Protein AF-A0A956EVN9-F1 (afdb_monomer)

Sequence (90 aa):
DKELRKIIEEQYSLAKRTLEENRDALDRVAEALLERETLSSEEIRCAIKGEPLPERAKVLIPRWTDKRRENSEKKRPASIFGAPKPAPST

Secondary structure (DSSP, 8-state):
-HHHHHHHHHHHHHHHHHHHHTHHHHHHHHHHHHHSSS--HHHHHHHHHTPPPPPP-------HHHHHHHHHHHT----SSPPPPPPPP-

Mean predicted aligned error: 13.13 Å

Nearest PDB structures (foldseek):
  8xqx-assembly1_B  TM=6.177E-01  e=5.163E-01  Chlamydomonas reinhardtii

Foldseek 3Di:
DVVVVVVVVVVVVVVVVVCVVQVQLVVLVVVVCVVPVDDDPQQSVCSSVVHDGDDDDDPPDDDPVVVVVVVVVVPPPDDPDDDPDDDDDD

Structure (mmCIF, N/CA/C/O backbone):
data_AF-A0A956EVN9-F1
#
_entry.id   AF-A0A956EVN9-F1
#
loop_
_atom_site.group_PDB
_atom_site.id
_atom_site.type_symbol
_atom_site.label_atom_id
_atom_site.label_alt_id
_atom_site.label_comp_id
_atom_site.label_asym_id
_atom_site.label_entity_id
_atom_site.label_seq_id
_atom_site.pdbx_PDB_ins_code
_atom_site.Cartn_x
_atom_site.Cartn_y
_atom_site.Cartn_z
_atom_site.occupancy
_atom_site.B_iso_or_equiv
_atom_site.auth_seq_id
_atom_site.auth_comp_id
_atom_site.auth_asym_id
_atom_site.auth_atom_id
_atom_site.pdbx_PDB_model_num
ATOM 1 N N . ASP A 1 1 ? -8.926 6.058 29.857 1.00 76.94 1 ASP A N 1
ATOM 2 C CA . ASP A 1 1 ? -8.939 4.775 29.113 1.00 76.94 1 ASP A CA 1
ATOM 3 C C . ASP A 1 1 ? -10.048 4.575 28.089 1.00 76.94 1 ASP A C 1
ATOM 5 O O . ASP A 1 1 ? -9.708 4.296 26.948 1.00 76.94 1 ASP A O 1
ATOM 9 N N . LYS A 1 2 ? -11.346 4.676 28.432 1.00 92.50 2 LYS A N 1
ATOM 10 C CA . LYS A 1 2 ? -12.434 4.334 27.483 1.00 92.50 2 LYS A CA 1
ATOM 11 C C . LYS A 1 2 ? -12.416 5.156 26.187 1.00 92.50 2 LYS A C 1
ATOM 13 O O . LYS A 1 2 ? -12.476 4.574 25.113 1.00 92.50 2 LYS A O 1
ATOM 18 N N . GLU A 1 3 ? -12.256 6.473 26.292 1.00 93.81 3 GLU A N 1
ATOM 19 C CA . GLU A 1 3 ? -12.183 7.361 25.120 1.00 93.81 3 GLU A CA 1
ATOM 20 C C . GLU A 1 3 ? -10.961 7.066 24.237 1.00 93.81 3 GLU A C 1
ATOM 22 O O . GLU A 1 3 ? -11.072 7.029 23.017 1.00 93.81 3 GLU A O 1
ATOM 27 N N . LEU A 1 4 ? -9.803 6.765 24.841 1.00 95.44 4 LEU A N 1
ATOM 28 C CA . LEU A 1 4 ? -8.599 6.396 24.087 1.00 95.44 4 LEU A CA 1
ATOM 29 C C . LEU A 1 4 ? -8.792 5.091 23.310 1.00 95.44 4 LEU A C 1
ATOM 31 O O . LEU A 1 4 ? -8.437 5.030 22.137 1.00 95.44 4 LEU A O 1
ATOM 35 N N . ARG A 1 5 ? -9.385 4.062 23.933 1.00 96.81 5 ARG A N 1
ATOM 36 C CA . ARG A 1 5 ? -9.702 2.806 23.231 1.00 96.81 5 ARG A CA 1
ATOM 37 C C . ARG A 1 5 ? -10.666 3.032 22.078 1.00 96.81 5 ARG A C 1
ATOM 39 O O . ARG A 1 5 ? -10.404 2.541 20.988 1.00 96.81 5 ARG A O 1
ATOM 46 N N . LYS A 1 6 ? -11.721 3.818 22.304 1.00 97.75 6 LYS A N 1
ATOM 47 C CA . LYS A 1 6 ? -12.709 4.143 21.275 1.00 97.75 6 LYS A CA 1
ATOM 48 C C . LYS A 1 6 ? -12.056 4.797 20.054 1.00 97.75 6 LYS A C 1
ATOM 50 O O . LYS A 1 6 ? -12.274 4.340 18.940 1.00 97.75 6 LYS A O 1
ATOM 55 N N . ILE A 1 7 ? -11.191 5.792 20.262 1.00 97.88 7 ILE A N 1
ATOM 56 C CA . ILE A 1 7 ? -10.465 6.452 19.166 1.00 97.88 7 ILE A CA 1
ATOM 57 C C . ILE A 1 7 ? -9.594 5.446 18.400 1.00 97.88 7 ILE A C 1
ATOM 59 O O . ILE A 1 7 ? -9.608 5.431 17.172 1.00 97.88 7 ILE A O 1
ATOM 63 N N . ILE A 1 8 ? -8.848 4.588 19.103 1.00 97.75 8 ILE A N 1
ATOM 64 C CA . ILE A 1 8 ? -7.980 3.589 18.459 1.00 97.75 8 ILE A CA 1
ATOM 65 C C . ILE A 1 8 ? -8.804 2.598 17.628 1.00 97.75 8 ILE A C 1
ATOM 67 O O . ILE A 1 8 ? -8.445 2.320 16.487 1.00 97.75 8 ILE A O 1
ATOM 71 N N . GLU A 1 9 ? -9.907 2.084 18.171 1.00 98.00 9 GLU A N 1
ATOM 72 C CA . GLU A 1 9 ? -10.787 1.137 17.478 1.00 98.00 9 GLU A CA 1
ATOM 73 C C . GLU A 1 9 ? -11.443 1.760 16.239 1.00 98.00 9 GLU A C 1
ATOM 75 O O . GLU A 1 9 ? -11.495 1.124 15.182 1.00 98.00 9 GLU A O 1
ATOM 80 N N . GLU A 1 10 ? -11.888 3.015 16.335 1.00 98.25 10 GLU A N 1
ATOM 81 C CA . GLU A 1 10 ? -12.458 3.762 15.212 1.00 98.25 10 GLU A CA 1
ATOM 82 C C . GLU A 1 10 ? -11.430 3.964 14.094 1.00 98.25 10 GLU A C 1
ATOM 84 O O . GLU A 1 10 ? -11.710 3.649 12.935 1.00 98.25 10 GLU A O 1
ATOM 89 N N . GLN A 1 11 ? -10.220 4.428 14.425 1.00 98.31 11 GLN A N 1
ATOM 90 C CA . GLN A 1 11 ? -9.177 4.662 13.423 1.00 98.31 11 GLN A CA 1
ATOM 91 C C . GLN A 1 11 ? -8.634 3.360 12.829 1.00 98.31 11 GLN A C 1
ATOM 93 O O . GLN A 1 11 ? -8.368 3.299 11.629 1.00 98.31 11 GLN A O 1
ATOM 98 N N . TYR A 1 12 ? -8.520 2.295 13.627 1.00 98.38 12 TYR A N 1
ATOM 99 C CA . TYR A 1 12 ? -8.158 0.971 13.124 1.00 98.38 12 TYR A CA 1
ATOM 100 C C . TYR A 1 12 ? -9.200 0.450 12.130 1.00 98.38 12 TYR A C 1
ATOM 102 O O . TYR A 1 12 ? -8.847 -0.011 11.045 1.00 98.38 12 TYR A O 1
ATOM 110 N N . SER A 1 13 ? -10.486 0.565 12.475 1.00 98.44 13 SER A N 1
ATOM 111 C CA . SER A 1 13 ? -11.586 0.136 11.606 1.00 98.44 13 SER A CA 1
ATOM 112 C C . SER A 1 13 ? -11.620 0.942 10.309 1.00 98.44 13 SER A C 1
ATOM 114 O O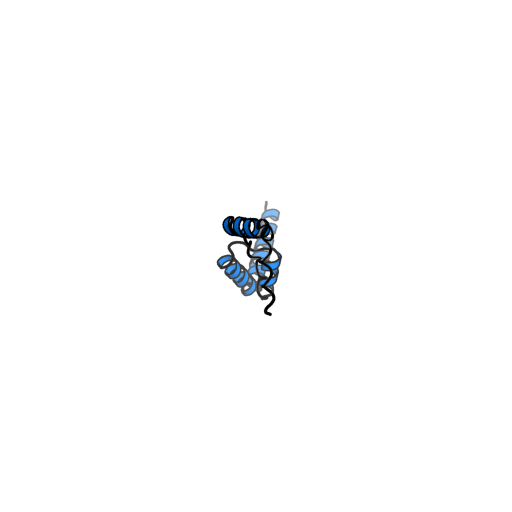 . SER A 1 13 ? -11.789 0.366 9.235 1.00 98.44 13 SER A O 1
ATOM 116 N N . LEU A 1 14 ? -11.398 2.258 10.388 1.00 98.50 14 LEU A N 1
ATOM 117 C CA . LEU A 1 14 ? -11.287 3.132 9.220 1.00 98.50 14 LEU A CA 1
ATOM 118 C C . LEU A 1 14 ? -10.112 2.729 8.320 1.00 98.50 14 LEU A C 1
ATOM 120 O O . LEU A 1 14 ? -10.286 2.588 7.109 1.00 98.50 14 LEU A O 1
ATOM 124 N N . ALA A 1 15 ? -8.928 2.512 8.897 1.00 98.38 15 ALA A N 1
ATOM 125 C CA . ALA A 1 15 ? -7.740 2.101 8.156 1.00 98.38 15 A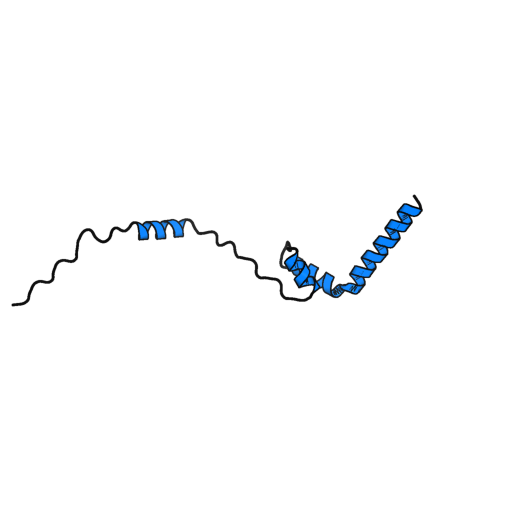LA A CA 1
ATOM 126 C C . ALA A 1 15 ? -7.945 0.743 7.472 1.00 98.38 15 ALA A C 1
ATOM 128 O O . ALA A 1 15 ? -7.687 0.609 6.277 1.00 98.38 15 ALA A O 1
ATOM 129 N N . LYS A 1 16 ? -8.472 -0.246 8.204 1.00 98.38 16 LYS A N 1
ATOM 130 C CA . LYS A 1 16 ? -8.790 -1.571 7.664 1.00 98.38 16 LYS A CA 1
ATOM 131 C C . LYS A 1 16 ? -9.772 -1.472 6.499 1.00 98.38 16 LYS A C 1
ATOM 133 O O . LYS A 1 16 ? -9.483 -1.993 5.428 1.00 98.38 16 LYS A O 1
ATOM 138 N N . ARG A 1 17 ? -10.875 -0.741 6.678 1.00 98.50 17 ARG A N 1
ATOM 139 C CA . ARG A 1 17 ? -11.873 -0.526 5.628 1.00 98.50 17 ARG A CA 1
ATOM 140 C C . ARG A 1 17 ? -11.265 0.143 4.394 1.00 98.50 17 ARG A C 1
ATOM 142 O O . ARG A 1 17 ? -11.530 -0.285 3.281 1.00 98.50 17 ARG A O 1
ATOM 149 N N . THR A 1 18 ? -10.408 1.144 4.589 1.00 98.25 18 THR A N 1
ATOM 150 C CA . THR A 1 18 ? -9.727 1.843 3.488 1.00 98.25 18 THR A CA 1
ATOM 151 C C . THR A 1 18 ? -8.836 0.888 2.689 1.00 98.25 18 THR A C 1
ATOM 153 O O . THR A 1 18 ? -8.824 0.939 1.460 1.00 98.25 18 THR A O 1
ATOM 156 N N . LEU A 1 19 ? -8.105 -0.001 3.368 1.00 97.69 19 LEU A N 1
ATOM 157 C CA . LEU A 1 19 ? -7.265 -1.013 2.721 1.00 97.69 19 LEU A CA 1
ATOM 158 C C . LEU A 1 19 ? -8.092 -2.085 2.000 1.00 97.69 19 LEU A C 1
ATOM 160 O O . LEU A 1 19 ? -7.707 -2.509 0.915 1.00 97.69 19 LEU A O 1
ATOM 164 N N . GLU A 1 20 ? -9.217 -2.507 2.577 1.00 97.81 20 GLU A N 1
ATOM 165 C CA . GLU A 1 20 ? -10.139 -3.470 1.961 1.00 97.81 20 GLU A CA 1
ATOM 166 C C . GLU A 1 20 ? -10.817 -2.892 0.711 1.00 97.81 20 GLU A C 1
ATOM 168 O O . GLU A 1 20 ? -10.863 -3.554 -0.322 1.00 97.81 20 GLU A O 1
ATOM 173 N N . GLU A 1 21 ? -11.277 -1.639 0.761 1.00 98.25 21 GLU A N 1
ATOM 174 C CA . GLU A 1 21 ? -11.867 -0.940 -0.391 1.00 98.25 21 GLU A CA 1
ATOM 175 C C . GLU A 1 21 ? -10.846 -0.711 -1.522 1.00 98.25 21 GLU A C 1
ATOM 177 O O . GLU A 1 21 ? -11.224 -0.639 -2.688 1.00 98.25 21 GLU A O 1
ATOM 182 N N . ASN A 1 22 ? -9.550 -0.638 -1.197 1.00 97.56 22 ASN A N 1
ATOM 183 C CA . ASN A 1 22 ? -8.453 -0.455 -2.154 1.00 97.56 22 ASN A CA 1
ATOM 184 C C . ASN A 1 22 ? -7.591 -1.721 -2.304 1.00 97.56 22 ASN A C 1
ATOM 186 O O . ASN A 1 22 ? -6.383 -1.625 -2.547 1.00 97.56 22 ASN A O 1
ATOM 190 N N . ARG A 1 23 ? -8.195 -2.909 -2.158 1.00 97.94 23 ARG A N 1
ATOM 191 C CA . ARG A 1 23 ? -7.470 -4.188 -2.142 1.00 97.94 23 ARG A CA 1
ATOM 192 C C . ARG A 1 23 ? -6.587 -4.391 -3.375 1.00 97.94 23 ARG A C 1
ATOM 194 O O . ARG A 1 23 ? -5.422 -4.740 -3.220 1.00 97.94 23 ARG A O 1
ATOM 201 N N . ASP A 1 24 ? -7.086 -4.058 -4.562 1.00 97.19 24 ASP A N 1
ATOM 202 C CA . ASP A 1 24 ? -6.331 -4.183 -5.816 1.00 97.19 24 ASP A CA 1
ATOM 203 C C . ASP A 1 24 ? -5.088 -3.281 -5.859 1.00 97.19 24 ASP A C 1
ATOM 205 O O . ASP A 1 24 ? -4.074 -3.620 -6.466 1.00 97.19 24 ASP A O 1
ATOM 209 N N . ALA A 1 25 ? -5.155 -2.092 -5.250 1.00 97.12 25 ALA A N 1
ATOM 210 C CA . ALA A 1 25 ? -4.003 -1.197 -5.146 1.00 97.12 25 ALA A CA 1
ATOM 211 C C . ALA A 1 25 ? -2.984 -1.726 -4.132 1.00 97.12 25 ALA A C 1
ATOM 213 O O . ALA A 1 25 ? -1.781 -1.656 -4.377 1.00 97.12 25 ALA A O 1
ATOM 214 N N . LEU A 1 26 ? -3.464 -2.282 -3.017 1.00 97.62 26 LEU A N 1
ATOM 215 C CA . LEU A 1 26 ? -2.621 -2.925 -2.015 1.00 97.62 26 LEU A CA 1
ATOM 216 C C . LEU A 1 26 ? -1.886 -4.142 -2.596 1.00 97.62 26 LEU A C 1
ATOM 218 O O . LEU A 1 26 ? -0.685 -4.278 -2.371 1.00 97.62 26 LEU A O 1
ATOM 222 N N . ASP A 1 27 ? -2.576 -4.979 -3.371 1.00 97.88 27 ASP A N 1
ATOM 223 C CA . ASP A 1 27 ? -1.989 -6.167 -3.998 1.00 97.88 27 ASP A CA 1
ATOM 224 C C . ASP A 1 27 ? -0.920 -5.785 -5.035 1.00 97.88 27 ASP A C 1
ATOM 226 O O . ASP A 1 27 ? 0.182 -6.326 -4.992 1.00 97.88 27 ASP A O 1
ATOM 230 N N . ARG A 1 28 ? -1.149 -4.747 -5.853 1.00 97.56 28 ARG A N 1
ATOM 231 C CA . ARG A 1 28 ? -0.120 -4.204 -6.763 1.00 97.56 28 ARG A CA 1
ATOM 232 C C . ARG A 1 28 ? 1.122 -3.691 -6.039 1.00 97.56 28 ARG A C 1
ATOM 234 O O . ARG A 1 28 ? 2.240 -3.898 -6.503 1.00 97.56 28 ARG A O 1
ATOM 241 N N . VAL A 1 29 ? 0.951 -3.006 -4.906 1.00 97.06 29 VAL A N 1
ATOM 242 C CA . VAL A 1 29 ? 2.090 -2.548 -4.092 1.00 97.06 29 VAL A CA 1
ATOM 243 C C . VAL A 1 29 ? 2.844 -3.741 -3.496 1.00 97.06 29 VAL A C 1
ATOM 245 O O . VAL A 1 29 ? 4.074 -3.722 -3.464 1.00 97.06 29 VAL A O 1
ATOM 248 N N . ALA A 1 30 ? 2.135 -4.782 -3.052 1.00 97.31 30 ALA A N 1
ATOM 249 C CA . ALA A 1 30 ? 2.746 -6.001 -2.532 1.00 97.31 30 ALA A CA 1
ATOM 250 C C . ALA A 1 30 ? 3.534 -6.756 -3.616 1.00 97.31 30 ALA A C 1
ATOM 252 O O . ALA A 1 30 ? 4.684 -7.117 -3.381 1.00 97.31 30 ALA A O 1
ATOM 253 N N . GLU A 1 31 ? 2.966 -6.931 -4.810 1.00 96.56 31 GLU A N 1
ATOM 254 C CA . GLU A 1 31 ? 3.652 -7.526 -5.965 1.00 96.56 31 GLU A CA 1
ATOM 255 C C . GLU A 1 31 ? 4.899 -6.723 -6.351 1.00 96.56 31 GLU A C 1
ATOM 257 O O . GLU A 1 31 ? 5.985 -7.285 -6.490 1.00 96.56 31 GLU A O 1
ATOM 262 N N . ALA A 1 32 ? 4.782 -5.395 -6.417 1.00 95.69 32 ALA A N 1
ATOM 263 C CA . ALA A 1 32 ? 5.915 -4.520 -6.692 1.00 95.69 32 ALA A CA 1
ATOM 264 C C . ALA A 1 32 ? 7.037 -4.666 -5.649 1.00 95.69 32 ALA A C 1
ATOM 266 O O . ALA A 1 32 ? 8.208 -4.575 -6.013 1.00 95.69 32 ALA A O 1
ATOM 267 N N . LEU A 1 33 ? 6.706 -4.914 -4.374 1.00 96.12 33 LEU A N 1
ATOM 268 C CA . LEU A 1 33 ? 7.686 -5.170 -3.311 1.00 96.12 33 LEU A CA 1
ATOM 269 C C . LEU A 1 33 ? 8.334 -6.558 -3.399 1.00 96.12 33 LEU A C 1
ATOM 271 O O . LEU A 1 33 ? 9.485 -6.722 -2.995 1.00 96.12 33 LEU A O 1
ATOM 275 N N . LEU A 1 34 ? 7.618 -7.554 -3.927 1.00 95.50 34 LEU A N 1
ATOM 276 C CA . LEU A 1 34 ? 8.188 -8.874 -4.206 1.00 95.50 34 LEU A CA 1
ATOM 277 C C . LEU A 1 34 ? 9.218 -8.803 -5.340 1.00 95.50 34 LEU A C 1
ATOM 279 O O . LEU A 1 34 ? 10.244 -9.476 -5.276 1.00 95.50 34 LEU A O 1
ATOM 283 N N . GLU A 1 35 ? 8.972 -7.972 -6.356 1.00 92.38 35 GLU A N 1
ATOM 284 C CA . GLU A 1 35 ? 9.923 -7.739 -7.450 1.00 92.38 35 GLU A CA 1
ATOM 285 C C . GLU A 1 35 ? 11.071 -6.801 -7.053 1.00 92.38 35 GLU A C 1
ATOM 287 O O . GLU A 1 35 ? 12.224 -6.998 -7.445 1.00 92.38 35 GLU A O 1
ATOM 292 N N . ARG A 1 36 ? 10.752 -5.744 -6.300 1.00 91.69 36 ARG A N 1
ATOM 293 C CA . ARG A 1 36 ? 11.677 -4.708 -5.841 1.00 91.69 36 ARG A CA 1
ATOM 294 C C . ARG A 1 36 ? 11.613 -4.677 -4.320 1.00 91.69 36 ARG A C 1
ATOM 296 O O . ARG A 1 36 ? 10.722 -4.055 -3.763 1.00 91.69 36 ARG A O 1
ATOM 303 N N . GLU A 1 37 ? 12.601 -5.263 -3.648 1.00 93.69 37 GLU A N 1
ATOM 304 C CA . GLU A 1 37 ? 12.679 -5.359 -2.172 1.00 93.69 37 GLU A CA 1
ATOM 305 C C . GLU A 1 37 ? 12.376 -4.046 -1.417 1.00 93.69 37 GLU A C 1
ATOM 307 O O . GLU A 1 37 ? 11.975 -4.047 -0.255 1.00 93.69 37 GLU A O 1
ATOM 312 N N . THR A 1 38 ? 12.598 -2.906 -2.071 1.00 94.06 38 THR A N 1
ATOM 313 C CA . THR A 1 38 ? 12.256 -1.567 -1.592 1.00 94.06 38 THR A CA 1
ATOM 314 C C . THR A 1 38 ? 11.523 -0.806 -2.688 1.00 94.06 38 THR A C 1
ATOM 316 O O . THR A 1 38 ? 11.783 -1.051 -3.863 1.00 94.06 38 THR A O 1
ATOM 319 N N . LEU A 1 39 ? 10.671 0.159 -2.329 1.00 95.44 39 LEU A N 1
ATOM 320 C CA . LEU A 1 39 ? 10.031 1.088 -3.267 1.00 95.44 39 LEU A CA 1
ATOM 321 C C . LEU A 1 39 ? 10.244 2.540 -2.826 1.00 95.44 39 LEU A C 1
ATOM 323 O O . LEU A 1 39 ? 10.194 2.859 -1.638 1.00 95.44 39 LEU A O 1
ATOM 327 N N . SER A 1 40 ? 10.452 3.430 -3.790 1.00 95.44 40 SER A N 1
ATOM 328 C CA . SER A 1 40 ? 10.438 4.877 -3.606 1.00 95.44 40 SER A CA 1
ATOM 329 C C . SER A 1 40 ? 9.002 5.409 -3.547 1.00 95.44 40 SER A C 1
ATOM 331 O O . SER A 1 40 ? 8.050 4.768 -3.993 1.00 95.44 40 SER A O 1
ATOM 333 N N . SER A 1 41 ? 8.829 6.634 -3.050 1.00 94.75 41 SER A N 1
ATOM 334 C CA . SER A 1 41 ? 7.514 7.285 -2.990 1.00 94.75 41 SER A CA 1
ATOM 335 C C . SER A 1 41 ? 6.853 7.456 -4.364 1.00 94.75 41 SER A C 1
ATOM 337 O O . SER A 1 41 ? 5.628 7.487 -4.457 1.00 94.75 41 SER A O 1
ATOM 339 N N . GLU A 1 42 ? 7.640 7.610 -5.433 1.00 95.38 42 GLU A N 1
ATOM 340 C CA . GLU A 1 42 ? 7.121 7.679 -6.806 1.00 95.38 42 GLU A CA 1
ATOM 341 C C . GLU A 1 42 ? 6.648 6.310 -7.287 1.00 95.38 42 GLU A C 1
ATOM 343 O O . GLU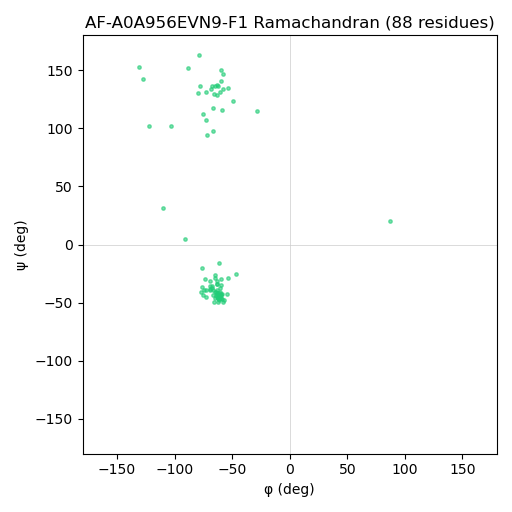 A 1 42 ? 5.533 6.199 -7.790 1.00 95.38 42 GLU A O 1
ATOM 348 N N . GLU A 1 43 ? 7.438 5.264 -7.038 1.00 95.19 43 GLU A N 1
ATOM 349 C CA . GLU A 1 43 ? 7.084 3.884 -7.374 1.00 95.19 43 GLU A CA 1
ATOM 350 C C . GLU A 1 43 ? 5.790 3.448 -6.669 1.00 95.19 43 GLU A C 1
ATOM 352 O O . GLU A 1 43 ? 4.905 2.892 -7.315 1.00 95.19 43 GLU A O 1
ATOM 357 N N . ILE A 1 44 ? 5.624 3.779 -5.382 1.00 95.69 44 ILE A N 1
ATOM 358 C CA . ILE A 1 44 ? 4.387 3.502 -4.630 1.00 95.69 44 ILE A CA 1
ATOM 359 C C . ILE A 1 44 ? 3.188 4.216 -5.265 1.00 95.69 44 ILE A C 1
ATOM 361 O O . ILE A 1 44 ? 2.122 3.624 -5.420 1.00 95.69 44 ILE A O 1
ATOM 365 N N . ARG A 1 45 ? 3.341 5.487 -5.662 1.00 96.75 45 ARG A N 1
ATOM 366 C CA . ARG A 1 45 ? 2.257 6.243 -6.308 1.00 96.75 45 ARG A CA 1
ATOM 367 C C . ARG A 1 45 ? 1.852 5.631 -7.647 1.00 96.75 45 ARG A C 1
ATOM 369 O O . ARG A 1 45 ? 0.654 5.514 -7.898 1.00 96.75 45 ARG A O 1
ATOM 376 N N . CYS A 1 46 ? 2.814 5.225 -8.474 1.00 96.06 46 CYS A N 1
ATOM 377 C CA . CYS A 1 46 ? 2.535 4.520 -9.727 1.00 96.06 46 CYS A CA 1
ATOM 378 C C . CYS A 1 46 ? 1.835 3.181 -9.459 1.00 96.06 46 CYS A C 1
ATOM 380 O O . CYS A 1 46 ? 0.787 2.914 -10.048 1.00 96.06 46 CYS A O 1
ATOM 382 N N . ALA A 1 47 ? 2.332 2.402 -8.493 1.00 95.62 47 ALA A N 1
ATOM 383 C CA . ALA A 1 47 ? 1.744 1.123 -8.105 1.00 95.62 47 ALA A CA 1
ATOM 384 C C . ALA A 1 47 ? 0.303 1.264 -7.599 1.00 95.62 47 ALA A C 1
ATOM 386 O O . ALA A 1 47 ? -0.522 0.433 -7.955 1.00 95.62 47 ALA A O 1
ATOM 387 N N . ILE A 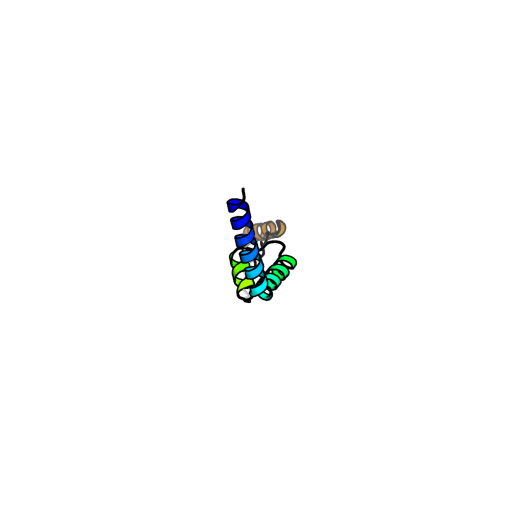1 48 ? -0.039 2.326 -6.856 1.00 96.44 48 ILE A N 1
ATOM 388 C CA . ILE A 1 48 ? -1.419 2.621 -6.421 1.00 96.44 48 ILE A CA 1
ATOM 389 C C . ILE A 1 48 ? -2.309 3.034 -7.604 1.00 96.44 48 ILE A C 1
ATOM 391 O O . ILE A 1 48 ? -3.461 2.602 -7.686 1.00 96.44 48 ILE A O 1
ATOM 395 N N . LYS A 1 49 ? -1.790 3.814 -8.560 1.00 96.31 49 LYS A N 1
ATOM 396 C CA . LYS A 1 49 ? -2.533 4.252 -9.760 1.00 96.31 49 LYS A CA 1
ATOM 397 C C . LYS A 1 49 ? -2.697 3.176 -10.835 1.00 96.31 49 LYS A C 1
ATOM 399 O O . LYS A 1 49 ? -3.593 3.287 -11.661 1.00 96.31 49 LYS A O 1
ATOM 404 N N . GLY A 1 50 ? -1.862 2.141 -10.808 1.00 93.44 50 GLY A N 1
ATOM 405 C CA . GLY A 1 50 ? -1.875 1.051 -11.793 1.00 93.44 50 GLY A CA 1
ATOM 406 C C . GLY A 1 50 ? -1.029 1.383 -13.013 1.00 93.44 50 GLY A C 1
ATOM 407 O O . GLY A 1 50 ? -1.212 0.814 -14.083 1.00 93.44 50 GLY A O 1
ATOM 408 N N . GLU A 1 51 ? -0.121 2.338 -12.846 1.00 93.56 51 GLU A N 1
ATOM 409 C CA . GLU A 1 51 ? 0.833 2.762 -13.854 1.00 93.56 51 GLU A CA 1
ATOM 410 C C . GLU A 1 51 ? 2.098 1.895 -13.763 1.00 93.56 51 GLU A C 1
ATOM 412 O O . GLU A 1 51 ? 2.438 1.404 -12.680 1.00 93.56 51 GLU A O 1
ATOM 417 N N . PRO A 1 52 ? 2.826 1.715 -14.877 1.00 91.06 52 PRO A N 1
ATOM 418 C CA . PRO A 1 52 ? 4.086 0.987 -14.862 1.00 91.06 52 PRO A CA 1
ATOM 419 C C . PRO A 1 52 ? 5.097 1.655 -13.923 1.00 91.06 52 PRO A C 1
ATOM 421 O O . PRO A 1 52 ? 5.212 2.881 -13.863 1.00 91.06 52 PRO A O 1
ATOM 424 N N . LEU A 1 53 ? 5.859 0.833 -13.200 1.00 90.38 53 LEU A N 1
ATOM 425 C CA . LEU A 1 53 ? 6.901 1.315 -12.300 1.00 90.38 53 LEU A CA 1
ATOM 426 C C . LEU A 1 53 ? 8.045 1.968 -13.102 1.00 90.38 53 LEU A C 1
ATOM 428 O O . LEU A 1 53 ? 8.509 1.373 -14.079 1.00 90.38 53 LEU A O 1
ATOM 432 N N . PRO A 1 54 ? 8.568 3.131 -12.671 1.00 89.62 54 PRO A N 1
ATOM 433 C CA . PRO A 1 54 ? 9.666 3.808 -13.356 1.00 89.62 54 PRO A CA 1
ATOM 434 C C . PRO A 1 54 ? 10.922 2.928 -13.432 1.00 89.62 54 PRO A C 1
ATOM 436 O O . PRO A 1 54 ? 11.171 2.081 -12.565 1.00 89.62 54 PRO A O 1
ATOM 439 N N . GLU A 1 55 ? 11.727 3.118 -14.477 1.00 85.94 55 GLU A N 1
ATOM 440 C CA . GLU A 1 55 ? 12.971 2.370 -14.652 1.00 85.94 55 GLU A CA 1
ATOM 441 C C . GLU A 1 55 ? 14.036 2.851 -13.656 1.00 85.94 55 GLU A C 1
ATOM 443 O O . GLU A 1 55 ? 14.283 4.049 -13.505 1.00 85.94 55 GLU A O 1
ATOM 448 N N . ARG A 1 56 ? 14.684 1.912 -12.957 1.00 84.44 56 ARG A N 1
ATOM 449 C CA . ARG A 1 56 ? 15.783 2.241 -12.043 1.00 84.44 56 ARG A CA 1
ATOM 450 C C . ARG A 1 56 ? 17.067 2.447 -12.832 1.00 84.44 56 ARG A C 1
ATOM 452 O O . ARG A 1 56 ? 17.467 1.582 -13.611 1.00 84.44 56 ARG A O 1
ATOM 459 N N . ALA A 1 57 ? 17.753 3.558 -12.573 1.00 76.50 57 ALA A N 1
ATOM 460 C CA . ALA A 1 57 ? 19.077 3.796 -13.127 1.00 76.50 57 ALA A CA 1
ATOM 461 C C . ALA A 1 57 ? 20.030 2.675 -12.683 1.00 76.50 57 ALA A C 1
ATOM 463 O O . ALA A 1 57 ? 20.317 2.509 -11.495 1.00 76.50 57 ALA A O 1
ATOM 464 N N . LYS A 1 58 ? 20.527 1.892 -13.643 1.00 75.69 58 LYS A N 1
ATOM 465 C CA . LYS A 1 58 ? 21.565 0.894 -13.382 1.00 75.69 58 LYS A CA 1
ATOM 466 C C . LYS A 1 58 ? 22.835 1.649 -13.011 1.00 75.69 58 LYS A C 1
ATOM 468 O O . LYS A 1 58 ? 23.363 2.403 -13.828 1.00 75.69 58 LYS A O 1
ATOM 473 N N . VAL A 1 59 ? 23.328 1.459 -11.789 1.00 74.00 59 VAL A N 1
ATOM 474 C CA . VAL A 1 59 ? 24.629 2.001 -11.389 1.00 74.00 59 VAL A CA 1
ATOM 475 C C . VAL A 1 59 ? 25.691 1.272 -12.207 1.00 74.00 59 VAL A C 1
ATOM 477 O O . VAL A 1 59 ? 26.082 0.148 -11.898 1.00 74.00 59 VAL A O 1
ATOM 480 N N . LEU A 1 60 ? 26.129 1.897 -13.299 1.00 75.06 60 LEU A N 1
ATOM 481 C CA . LEU A 1 60 ? 27.251 1.420 -14.093 1.00 75.06 60 LEU A CA 1
ATOM 482 C C . LEU A 1 60 ? 28.521 1.678 -13.288 1.00 75.06 60 LEU A C 1
ATOM 484 O O . LEU A 1 60 ? 29.072 2.775 -13.317 1.00 75.06 60 LEU A O 1
ATOM 488 N N . ILE A 1 61 ? 28.967 0.674 -12.537 1.00 76.12 61 ILE A N 1
ATOM 489 C CA . ILE A 1 61 ? 30.262 0.721 -11.863 1.00 76.12 61 ILE A CA 1
ATOM 490 C C . ILE A 1 61 ? 31.326 0.502 -12.946 1.00 76.12 61 ILE A C 1
ATOM 492 O O . ILE A 1 61 ? 31.393 -0.598 -13.505 1.00 76.12 61 ILE A O 1
ATOM 496 N N . PRO A 1 62 ? 32.158 1.509 -13.278 1.00 76.31 62 PRO A N 1
ATOM 497 C CA . PRO A 1 62 ? 33.182 1.341 -14.296 1.00 76.31 62 PRO A CA 1
ATOM 498 C C . PRO A 1 62 ? 34.168 0.274 -13.832 1.00 76.31 62 PRO A C 1
ATOM 500 O O . PRO A 1 62 ? 34.713 0.361 -12.725 1.00 76.31 62 PRO A O 1
ATOM 503 N N . ARG A 1 63 ? 34.438 -0.728 -14.670 1.00 79.25 63 ARG A N 1
ATOM 504 C CA . ARG A 1 63 ? 35.446 -1.729 -14.332 1.00 79.25 63 ARG A CA 1
ATOM 505 C C .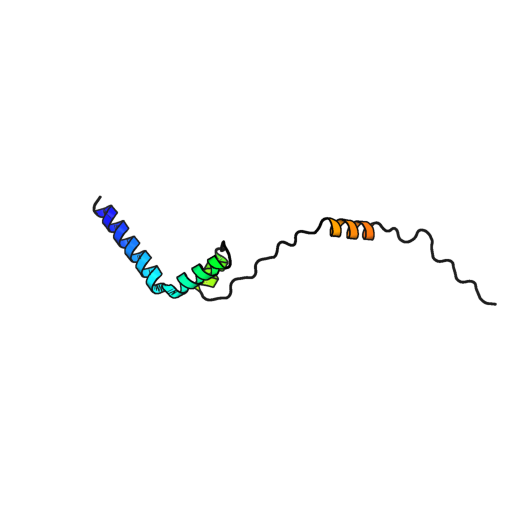 ARG A 1 63 ? 36.811 -1.048 -14.351 1.00 79.25 63 ARG A C 1
ATOM 507 O O . ARG A 1 63 ? 37.159 -0.341 -15.295 1.00 79.25 63 ARG A O 1
ATOM 514 N N . TRP A 1 64 ? 37.628 -1.282 -13.326 1.00 70.12 64 TRP A N 1
ATOM 515 C CA . TRP A 1 64 ? 38.973 -0.693 -13.227 1.00 70.12 64 TRP A CA 1
ATOM 516 C C . TRP A 1 64 ? 39.845 -0.970 -14.473 1.00 70.12 64 TRP A C 1
ATOM 518 O O . TRP A 1 64 ? 40.681 -0.151 -14.858 1.00 70.12 64 TRP A O 1
ATOM 528 N N . THR A 1 65 ? 39.597 -2.091 -15.160 1.00 68.69 65 THR A N 1
ATOM 529 C CA . THR A 1 65 ? 40.238 -2.461 -16.432 1.00 68.69 65 THR A CA 1
ATOM 530 C C . THR A 1 65 ? 39.927 -1.501 -17.580 1.00 68.69 65 THR A C 1
ATOM 532 O O . THR A 1 65 ? 40.806 -1.252 -18.405 1.00 68.69 65 THR A O 1
ATOM 535 N N . ASP A 1 66 ? 38.723 -0.932 -17.622 1.00 74.19 66 ASP A N 1
ATOM 536 C CA . ASP A 1 66 ? 38.280 -0.053 -18.709 1.00 74.19 66 ASP A CA 1
ATOM 537 C C . ASP A 1 66 ? 38.955 1.316 -18.588 1.00 74.19 66 ASP A C 1
ATOM 539 O O . ASP A 1 66 ? 39.487 1.851 -19.562 1.00 74.19 66 ASP A O 1
ATOM 543 N N . LYS A 1 67 ? 39.101 1.807 -17.351 1.00 69.00 67 LYS A N 1
ATOM 544 C CA . LYS A 1 67 ? 39.822 3.051 -17.040 1.00 69.00 67 LYS A CA 1
ATOM 545 C C . LYS A 1 67 ? 41.313 2.978 -17.404 1.00 69.00 67 LYS A C 1
ATOM 547 O O . LYS A 1 67 ? 41.914 3.986 -17.777 1.00 69.00 67 LYS A O 1
ATOM 552 N N . ARG A 1 68 ? 41.934 1.790 -17.320 1.00 64.44 68 ARG A N 1
ATOM 553 C CA . ARG A 1 68 ? 43.353 1.581 -17.674 1.00 64.44 68 ARG A CA 1
ATOM 554 C C . ARG A 1 68 ? 43.574 1.539 -19.189 1.00 64.44 68 ARG A C 1
ATOM 556 O O . ARG A 1 68 ? 44.586 2.066 -19.647 1.00 64.44 68 ARG A O 1
ATOM 563 N N . ARG A 1 69 ? 42.638 0.958 -19.950 1.00 66.88 69 ARG A N 1
ATOM 564 C CA . ARG A 1 69 ? 42.669 0.938 -21.423 1.00 66.88 69 ARG A CA 1
ATOM 565 C C . ARG A 1 69 ? 42.514 2.336 -21.997 1.00 66.88 69 ARG A C 1
ATOM 567 O O . ARG A 1 69 ? 43.393 2.767 -22.735 1.00 66.88 69 ARG A O 1
ATOM 574 N N . GLU A 1 70 ? 41.514 3.074 -21.529 1.00 66.38 70 GLU A N 1
ATOM 575 C CA . GLU A 1 70 ? 41.272 4.452 -21.957 1.00 66.38 70 GLU A CA 1
ATOM 576 C C . GLU A 1 70 ? 42.477 5.361 -21.648 1.00 66.38 70 GLU A C 1
ATOM 578 O O . GLU A 1 70 ? 42.919 6.142 -22.488 1.00 66.38 70 GLU A O 1
ATOM 583 N N . ASN A 1 71 ? 43.088 5.217 -20.466 1.00 68.19 71 ASN A N 1
ATOM 584 C CA . ASN A 1 71 ? 44.300 5.961 -20.118 1.00 68.19 71 ASN A CA 1
ATOM 585 C 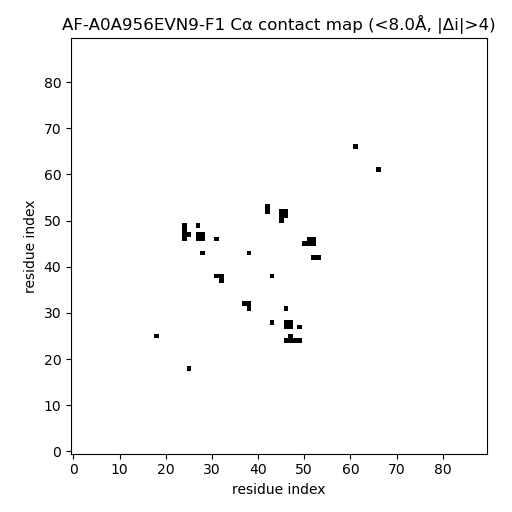C . ASN A 1 71 ? 45.514 5.527 -20.960 1.00 68.19 71 ASN A C 1
ATOM 587 O O . ASN A 1 71 ? 46.340 6.359 -21.317 1.00 68.19 71 ASN A O 1
ATOM 591 N N . SER A 1 72 ? 45.633 4.237 -21.294 1.00 65.69 72 SER A N 1
ATOM 592 C CA . SER A 1 72 ? 46.705 3.734 -22.163 1.00 65.69 72 SER A CA 1
ATOM 593 C C . SER A 1 72 ? 46.557 4.190 -23.612 1.00 65.69 72 SER A C 1
ATOM 595 O O . SER A 1 72 ? 47.567 4.395 -24.271 1.00 65.69 72 SER A O 1
ATOM 597 N N . GLU A 1 73 ? 45.324 4.377 -24.088 1.00 63.50 73 GLU A N 1
ATOM 598 C CA . GLU A 1 73 ? 44.993 4.892 -25.418 1.00 63.50 73 GLU A CA 1
ATOM 599 C C . GLU A 1 73 ? 45.221 6.403 -25.495 1.00 63.50 73 GLU A C 1
ATOM 601 O O . GLU A 1 73 ? 45.871 6.869 -26.427 1.00 63.50 73 GLU A O 1
ATOM 606 N N . LYS A 1 74 ? 44.808 7.155 -24.465 1.00 66.56 74 LYS A N 1
ATOM 607 C CA . LYS A 1 74 ? 45.082 8.598 -24.332 1.00 66.56 74 LYS A CA 1
ATOM 608 C C . LYS A 1 74 ? 46.574 8.914 -24.176 1.00 66.56 74 LYS A C 1
ATOM 610 O O . LYS A 1 74 ? 47.013 9.989 -24.565 1.00 66.56 74 LYS A O 1
ATOM 615 N N . LYS A 1 75 ? 47.358 7.990 -23.606 1.00 62.12 75 LYS A N 1
ATOM 616 C CA . LYS A 1 75 ? 48.811 8.132 -23.407 1.00 62.12 75 LYS A CA 1
ATOM 617 C C . LYS A 1 75 ? 49.664 7.599 -24.556 1.00 62.12 75 LYS A C 1
ATOM 619 O 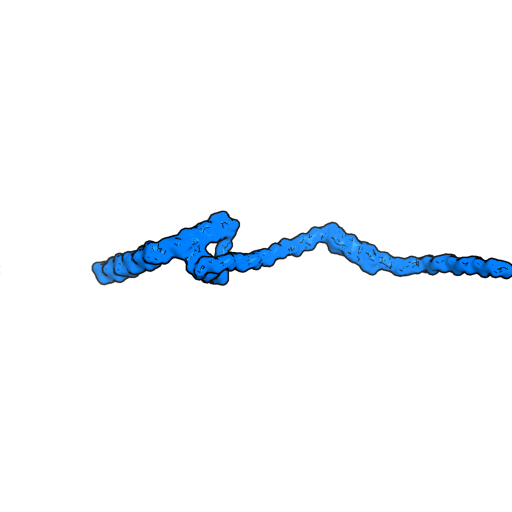O . LYS A 1 75 ? 50.883 7.602 -24.412 1.00 62.12 75 LYS A O 1
ATOM 624 N N . ARG A 1 76 ? 49.088 7.143 -25.675 1.00 61.50 76 ARG A N 1
ATOM 625 C CA . ARG A 1 76 ? 49.887 6.817 -26.867 1.00 61.50 76 ARG A CA 1
ATOM 626 C C . ARG A 1 76 ? 50.343 8.141 -27.487 1.00 61.50 76 ARG A C 1
ATOM 628 O O . ARG A 1 76 ? 49.492 8.839 -28.037 1.00 61.50 76 ARG A O 1
ATOM 635 N N . PRO A 1 77 ? 51.627 8.540 -27.398 1.00 56.97 77 PRO A N 1
ATOM 636 C CA . PRO A 1 77 ? 52.077 9.692 -28.164 1.00 56.97 77 PRO A CA 1
ATOM 637 C C . PRO A 1 77 ? 51.899 9.361 -29.648 1.00 56.97 77 PRO A C 1
ATOM 639 O O . PRO A 1 77 ? 52.214 8.245 -30.074 1.00 56.97 77 PRO A O 1
ATOM 642 N N . ALA A 1 78 ? 51.379 10.311 -30.431 1.00 63.34 78 ALA A N 1
ATOM 643 C CA . ALA A 1 78 ? 51.433 10.215 -31.884 1.00 63.34 78 ALA A CA 1
ATOM 644 C C . ALA A 1 78 ? 52.883 9.891 -32.272 1.00 63.34 78 ALA A C 1
ATOM 646 O O . ALA A 1 78 ? 53.803 10.570 -31.817 1.00 63.34 78 ALA A O 1
ATOM 647 N N . SER A 1 79 ? 53.058 8.789 -33.005 1.00 56.94 79 SER A N 1
ATOM 648 C CA . SER A 1 79 ? 54.337 8.211 -33.422 1.00 56.94 79 SER A CA 1
ATOM 649 C C . SER A 1 79 ? 55.453 9.256 -33.572 1.00 56.94 79 SER A C 1
ATOM 651 O O . SER A 1 79 ? 55.394 10.099 -34.463 1.00 56.94 79 SER A O 1
ATOM 653 N N . ILE A 1 80 ? 56.493 9.173 -32.731 1.00 59.62 80 ILE A N 1
ATOM 654 C CA . ILE A 1 80 ? 57.726 9.981 -32.846 1.00 59.62 80 ILE A CA 1
ATOM 655 C C . ILE A 1 80 ? 58.468 9.706 -34.168 1.00 59.62 80 ILE A C 1
ATOM 657 O O . ILE A 1 80 ? 59.302 10.503 -34.591 1.00 59.62 80 ILE A O 1
ATOM 661 N N . PHE A 1 81 ? 58.143 8.615 -34.862 1.00 58.81 81 PHE A N 1
ATOM 662 C CA . PHE A 1 81 ? 58.653 8.333 -36.196 1.00 58.81 81 PHE A CA 1
ATOM 663 C C . PHE A 1 81 ? 57.555 8.634 -37.223 1.00 58.81 81 PHE A C 1
ATOM 665 O O . PHE A 1 81 ? 56.593 7.875 -37.373 1.00 58.81 81 PHE A O 1
ATOM 672 N N . GLY A 1 82 ? 57.663 9.781 -37.896 1.00 55.53 82 GLY A N 1
ATOM 673 C CA . GLY A 1 82 ? 56.844 10.080 -39.069 1.00 55.53 82 GLY A CA 1
ATOM 674 C C . GLY A 1 82 ? 57.055 9.015 -40.148 1.00 55.53 82 GLY A C 1
ATOM 675 O O . GLY A 1 82 ? 58.149 8.461 -40.269 1.00 55.53 82 GLY A O 1
ATOM 676 N N . ALA A 1 83 ? 56.008 8.706 -40.917 1.00 64.81 83 ALA A N 1
ATOM 677 C CA . ALA A 1 83 ? 56.105 7.757 -42.023 1.00 64.81 83 ALA A CA 1
ATOM 678 C C . ALA A 1 83 ? 57.255 8.160 -42.975 1.00 64.81 83 ALA A C 1
ATOM 680 O O . ALA A 1 83 ? 57.372 9.348 -43.303 1.00 64.81 83 ALA A O 1
ATOM 681 N N . PRO A 1 84 ? 58.114 7.220 -43.417 1.00 60.56 84 PRO A N 1
ATOM 682 C CA . PRO A 1 84 ? 59.171 7.535 -44.368 1.00 60.56 84 PRO A CA 1
ATOM 683 C C . PRO A 1 84 ? 58.535 8.051 -45.664 1.00 60.56 84 PRO A C 1
ATOM 685 O O . PRO A 1 84 ? 57.577 7.464 -46.171 1.00 60.56 84 PRO A O 1
ATOM 688 N N . LYS A 1 85 ? 59.036 9.182 -46.179 1.00 56.47 85 LYS A N 1
ATOM 689 C CA . LYS A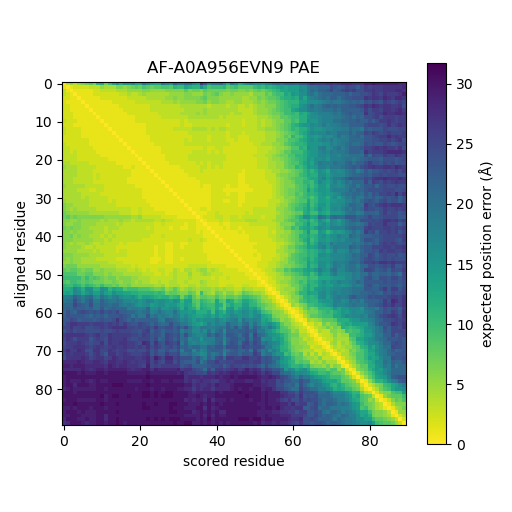 1 85 ? 58.542 9.761 -47.437 1.00 56.47 85 LYS A CA 1
ATOM 690 C C . LYS A 1 85 ? 58.700 8.724 -48.563 1.00 56.47 85 LYS A C 1
ATOM 692 O O . LYS A 1 85 ? 59.776 8.130 -48.657 1.00 56.47 85 LYS A O 1
ATOM 697 N N . PRO A 1 86 ? 57.681 8.508 -49.415 1.00 65.19 86 PRO A N 1
ATOM 698 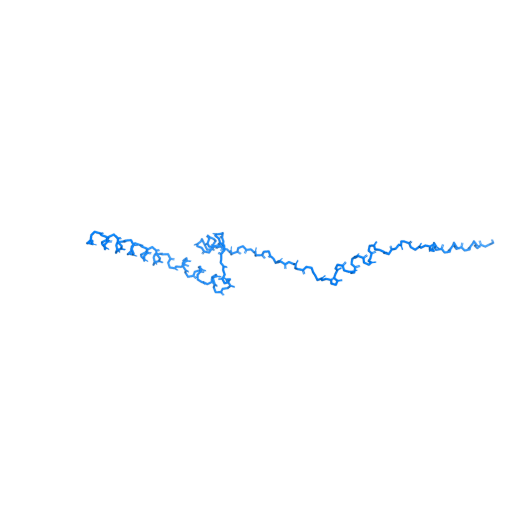C CA . PRO A 1 86 ? 57.826 7.622 -50.563 1.00 65.19 86 PRO A CA 1
ATOM 699 C C . PRO A 1 86 ? 58.856 8.207 -51.537 1.00 65.19 86 PRO A C 1
ATOM 701 O O . PRO A 1 86 ? 58.867 9.414 -51.787 1.00 65.19 86 PRO A O 1
ATOM 704 N N . ALA A 1 87 ? 59.742 7.353 -52.054 1.00 63.53 87 ALA A N 1
ATOM 705 C CA . ALA A 1 87 ? 60.767 7.750 -53.013 1.00 63.53 87 ALA A CA 1
ATOM 706 C C . ALA A 1 87 ? 60.122 8.252 -54.322 1.00 63.53 87 ALA A C 1
ATOM 708 O O . ALA A 1 87 ? 59.172 7.621 -54.798 1.00 63.53 87 ALA A O 1
ATOM 709 N N . PRO A 1 88 ? 60.609 9.357 -54.920 1.00 61.38 88 PRO A N 1
ATOM 710 C CA . PRO A 1 88 ? 60.143 9.775 -56.233 1.00 61.38 88 PRO A CA 1
ATOM 711 C C . PRO A 1 88 ? 60.567 8.732 -57.271 1.00 61.38 88 PRO A C 1
ATOM 713 O O . PRO A 1 88 ? 61.720 8.310 -57.313 1.00 61.38 88 PRO A O 1
ATOM 716 N N . SER A 1 89 ? 59.609 8.286 -58.080 1.00 57.84 89 SER A N 1
ATOM 717 C CA . SER A 1 89 ? 59.904 7.508 -59.281 1.00 57.84 89 SER A CA 1
ATOM 718 C C . SER A 1 89 ? 60.369 8.456 -60.385 1.00 57.84 89 SER A C 1
ATOM 720 O O . SER A 1 89 ? 59.693 9.460 -60.625 1.00 57.84 89 SER A O 1
ATOM 722 N N . THR A 1 90 ? 61.431 8.051 -61.090 1.00 50.31 90 THR A N 1
ATOM 723 C CA . THR A 1 90 ? 62.123 8.681 -62.242 1.00 50.31 90 THR A CA 1
ATOM 724 C C . THR A 1 90 ? 63.420 9.397 -61.888 1.00 50.31 90 THR A C 1
ATOM 726 O O . THR A 1 90 ? 63.382 10.354 -61.087 1.00 50.31 90 THR A O 1
#

Radius of gyration: 32.03 Å; Cα contacts (8 Å, |Δi|>4): 25; chains: 1; bounding box: 75×19×91 Å

Solvent-accessible surface area (backbone atoms only — not comparable to full-atom values): 5645 Å² total; per-residue (Å²): 109,72,68,60,50,52,53,50,53,52,52,50,52,51,52,52,50,54,49,62,78,38,40,73,32,53,51,40,43,51,52,50,38,74,78,31,89,67,76,52,78,66,41,48,51,25,26,55,73,71,44,81,67,75,85,76,84,77,83,79,73,79,55,72,68,56,60,51,49,55,52,54,61,72,63,54,71,78,64,91,69,71,80,79,78,80,77,82,85,132

pLDDT: mean 84.13, std 15.37, range [50.31, 98.5]